Protein AF-A0A955IGM0-F1 (afdb_monomer_lite)

Sequence (103 aa):
MTTPTPDPTHQLQLTKFDARTFVGQTIHLAGGAFINCTFDSCTLVLSNTPFVLQGGRFARCNWRIEYDVLWGAPETRAGLRRVLDMIDSAPEAPKTEGAAPKQ

pLDDT: mean 82.75, std 17.44, range [41.75, 97.62]

Structure (mmCIF, N/CA/C/O backbone):
data_AF-A0A955IGM0-F1
#
_entry.id   AF-A0A955IGM0-F1
#
loop_
_atom_site.group_PDB
_atom_site.id
_atom_site.type_symbol
_atom_site.label_atom_id
_atom_site.label_alt_id
_atom_site.label_comp_id
_atom_site.label_asym_id
_atom_site.label_entity_id
_atom_site.label_seq_id
_atom_site.pdbx_PDB_ins_code
_atom_site.Cartn_x
_atom_site.Cartn_y
_atom_site.Cartn_z
_atom_site.occupancy
_atom_site.B_iso_or_equiv
_atom_site.auth_seq_id
_atom_site.auth_comp_id
_atom_site.auth_asym_id
_atom_site.auth_atom_id
_atom_site.pdbx_PDB_model_num
ATOM 1 N N . MET A 1 1 ? 7.758 29.385 -29.747 1.00 50.34 1 MET A N 1
ATOM 2 C CA . MET A 1 1 ? 6.971 28.579 -28.792 1.00 50.34 1 MET A CA 1
ATOM 3 C C . MET A 1 1 ? 7.953 28.007 -27.786 1.00 50.34 1 MET A C 1
ATOM 5 O O . MET A 1 1 ? 8.721 27.128 -28.144 1.00 50.34 1 MET A O 1
ATOM 9 N N . THR A 1 2 ? 8.045 28.596 -26.597 1.00 48.09 2 THR A N 1
ATOM 10 C CA . THR A 1 2 ? 8.936 28.145 -25.519 1.00 48.09 2 THR A CA 1
ATOM 11 C C . THR A 1 2 ? 8.231 27.041 -24.736 1.00 48.09 2 THR A C 1
ATOM 13 O O . THR A 1 2 ? 7.194 27.276 -24.123 1.00 48.09 2 THR A O 1
ATOM 16 N N . THR A 1 3 ? 8.755 25.820 -24.803 1.00 53.41 3 THR A N 1
ATOM 17 C CA . THR A 1 3 ? 8.336 24.705 -23.945 1.00 53.41 3 THR A CA 1
ATOM 18 C C . THR A 1 3 ? 8.607 25.057 -22.479 1.00 53.41 3 THR A C 1
ATOM 20 O O . THR A 1 3 ? 9.710 25.524 -22.188 1.00 53.41 3 THR A O 1
ATOM 23 N N . PRO A 1 4 ? 7.651 24.856 -21.554 1.00 58.41 4 PRO A N 1
ATOM 24 C CA . PRO A 1 4 ? 7.890 25.094 -20.137 1.00 58.41 4 PRO A CA 1
ATOM 25 C C . PRO A 1 4 ? 8.931 24.096 -19.618 1.00 58.41 4 PRO A C 1
ATOM 27 O O . PRO A 1 4 ? 8.796 22.886 -19.803 1.00 58.41 4 PRO A O 1
ATOM 30 N N . THR A 1 5 ? 9.988 24.612 -18.996 1.00 62.44 5 THR A N 1
ATOM 31 C CA . THR A 1 5 ? 11.001 23.812 -18.302 1.00 62.44 5 THR A CA 1
ATOM 32 C C . THR A 1 5 ? 10.340 23.124 -17.101 1.00 62.44 5 THR A C 1
ATOM 34 O O . THR A 1 5 ? 9.703 23.824 -16.312 1.00 62.44 5 THR A O 1
ATOM 37 N N . PRO A 1 6 ? 10.445 21.793 -16.935 1.00 57.69 6 PRO A N 1
ATOM 38 C CA . PRO A 1 6 ? 9.917 21.124 -15.752 1.00 57.69 6 PRO A CA 1
ATOM 39 C C . PRO A 1 6 ? 10.654 21.630 -14.507 1.00 57.69 6 PRO A C 1
ATOM 41 O O . PRO A 1 6 ? 11.880 21.556 -14.430 1.00 57.69 6 PRO A O 1
ATOM 44 N N . ASP A 1 7 ? 9.900 22.178 -13.557 1.00 58.75 7 ASP A N 1
ATOM 45 C CA . ASP A 1 7 ? 10.418 22.655 -12.278 1.00 58.75 7 ASP A CA 1
ATOM 46 C C . ASP A 1 7 ? 10.870 21.452 -11.421 1.00 58.75 7 ASP A C 1
ATOM 48 O O . ASP A 1 7 ? 10.053 20.573 -11.119 1.00 58.75 7 ASP A O 1
ATOM 52 N N . PRO A 1 8 ? 12.152 21.373 -11.016 1.00 59.41 8 PRO A N 1
ATOM 53 C CA . PRO A 1 8 ? 12.677 20.272 -10.209 1.00 59.41 8 PRO A CA 1
ATOM 54 C C . PRO A 1 8 ? 12.121 20.236 -8.772 1.00 59.41 8 PRO A C 1
ATOM 56 O O . PRO A 1 8 ? 12.458 19.319 -8.024 1.00 59.41 8 PRO A O 1
ATOM 59 N N . THR A 1 9 ? 11.285 21.197 -8.360 1.00 50.81 9 THR A N 1
ATOM 60 C CA . THR A 1 9 ? 10.744 21.292 -6.993 1.00 50.81 9 THR A CA 1
ATOM 61 C C . THR A 1 9 ? 9.293 20.854 -6.826 1.00 50.81 9 THR A C 1
ATOM 63 O O . THR A 1 9 ? 8.707 21.116 -5.775 1.00 50.81 9 THR A O 1
ATOM 66 N N . HIS A 1 10 ? 8.719 20.104 -7.773 1.00 58.38 10 HIS A N 1
ATOM 67 C CA . HIS A 1 10 ? 7.465 19.377 -7.530 1.00 58.38 10 HIS A CA 1
ATOM 68 C C . HIS A 1 10 ? 7.689 18.243 -6.506 1.00 58.38 10 HIS A C 1
ATOM 70 O O . HIS A 1 10 ? 7.718 17.054 -6.824 1.00 58.38 10 HIS A O 1
ATOM 76 N N . GLN A 1 11 ? 7.899 18.625 -5.245 1.00 63.31 11 GLN A N 1
ATOM 77 C CA . GLN A 1 11 ? 7.955 17.725 -4.110 1.00 63.31 11 GLN A CA 1
ATOM 78 C C . GLN A 1 11 ? 6.581 17.080 -3.991 1.00 63.31 11 GLN A C 1
ATOM 80 O O . GLN A 1 11 ? 5.581 17.747 -3.730 1.00 63.31 11 GLN A O 1
ATOM 85 N N . LEU A 1 12 ? 6.528 15.771 -4.222 1.00 73.06 12 LEU A N 1
ATOM 86 C CA . LEU A 1 12 ? 5.330 14.984 -3.979 1.00 73.06 12 LEU A CA 1
ATOM 87 C C . LEU A 1 12 ? 4.971 15.092 -2.492 1.00 73.06 12 LEU A C 1
ATOM 89 O O . LEU A 1 12 ? 5.625 14.495 -1.636 1.00 73.06 12 LEU A O 1
ATOM 93 N N . GLN A 1 13 ? 3.941 15.876 -2.184 1.00 86.81 13 GLN A N 1
ATOM 94 C CA . GLN A 1 13 ? 3.446 16.030 -0.825 1.00 86.81 13 GLN A CA 1
ATOM 95 C C . GLN A 1 13 ? 2.477 14.889 -0.510 1.00 86.81 13 GLN A C 1
ATOM 97 O O . GLN A 1 13 ? 1.384 14.807 -1.067 1.00 86.81 13 GLN A O 1
ATOM 102 N N . LEU A 1 14 ? 2.892 13.997 0.387 1.00 93.31 14 LEU A N 1
ATOM 103 C CA . LEU A 1 14 ? 2.063 12.889 0.851 1.00 93.31 14 LEU A CA 1
ATOM 104 C C . LEU A 1 14 ? 1.170 13.331 2.015 1.00 93.31 14 LEU A C 1
ATOM 106 O O . LEU A 1 14 ? 1.596 14.068 2.908 1.00 93.31 14 LEU A O 1
ATOM 110 N N . THR A 1 15 ? -0.060 12.827 2.048 1.00 96.06 15 THR A N 1
ATOM 111 C CA . THR A 1 15 ? -0.964 13.002 3.188 1.00 96.06 15 THR A CA 1
ATOM 112 C C . THR A 1 15 ? -0.494 12.122 4.340 1.00 96.06 15 THR A C 1
ATOM 114 O O . THR A 1 15 ? -0.489 10.896 4.228 1.00 96.06 15 THR A O 1
ATOM 117 N N . LYS A 1 16 ? -0.089 12.734 5.456 1.00 96.75 16 LYS A N 1
ATOM 118 C CA . LYS A 1 16 ? 0.424 12.003 6.620 1.00 96.75 16 LYS A CA 1
ATOM 119 C C . LYS A 1 16 ? -0.710 11.440 7.485 1.00 96.75 16 LYS A C 1
ATOM 121 O O . LYS A 1 16 ? -1.593 12.172 7.927 1.00 96.75 16 LYS A O 1
ATOM 126 N N . PHE A 1 17 ? -0.602 10.159 7.817 1.00 97.62 17 PHE A N 1
ATOM 127 C CA . PHE A 1 17 ? -1.385 9.452 8.824 1.00 97.62 17 PHE A CA 1
ATOM 128 C C . PHE A 1 17 ? -0.421 8.862 9.858 1.00 97.62 17 PHE A C 1
ATOM 130 O O . PHE A 1 17 ? 0.511 8.147 9.499 1.00 97.62 17 PHE A O 1
ATOM 137 N N . ASP A 1 18 ? -0.622 9.175 11.137 1.00 97.56 18 ASP A N 1
ATOM 138 C CA . ASP A 1 18 ? 0.291 8.790 12.220 1.00 97.56 18 ASP A CA 1
ATOM 139 C C . ASP A 1 18 ? -0.482 8.129 13.361 1.00 97.56 18 ASP A C 1
ATOM 141 O O . ASP A 1 18 ? -1.496 8.677 13.799 1.00 97.56 18 ASP A O 1
ATOM 145 N N . ALA A 1 19 ? -0.027 6.953 13.803 1.00 96.69 19 ALA A N 1
ATOM 146 C CA . ALA A 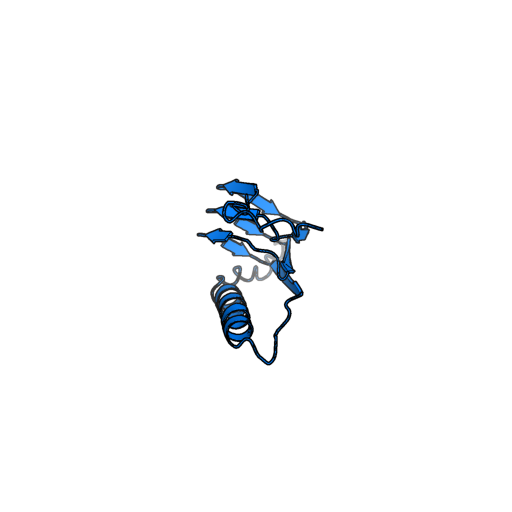1 19 ? -0.608 6.174 14.901 1.00 96.69 19 ALA A CA 1
ATOM 147 C C . ALA A 1 19 ? -2.135 5.959 14.795 1.00 96.69 19 ALA A C 1
ATOM 149 O O . ALA A 1 19 ? -2.848 5.933 15.799 1.00 96.69 19 ALA A O 1
ATOM 150 N N . ARG A 1 20 ? -2.658 5.824 13.568 1.00 96.88 20 ARG A N 1
ATOM 151 C CA . ARG A 1 20 ? -4.092 5.622 13.312 1.00 96.88 20 ARG A CA 1
ATOM 152 C C . ARG A 1 20 ? -4.445 4.153 13.143 1.00 96.88 20 ARG A C 1
ATOM 154 O O . ARG A 1 20 ? -3.661 3.376 12.603 1.00 96.88 20 ARG A O 1
ATOM 161 N N . THR A 1 21 ? -5.670 3.813 13.531 1.00 96.44 21 THR A N 1
ATOM 162 C CA . THR A 1 21 ? -6.258 2.491 13.311 1.00 96.44 21 THR A CA 1
ATOM 163 C C . THR A 1 21 ? -7.342 2.573 12.242 1.00 96.44 21 THR A C 1
ATOM 165 O O . THR A 1 21 ? -8.277 3.363 12.361 1.00 96.44 21 THR A O 1
ATOM 168 N N . PHE A 1 22 ? -7.225 1.747 11.205 1.00 97.00 22 PHE A N 1
ATOM 169 C CA . PHE A 1 22 ? -8.189 1.627 10.116 1.00 97.00 22 PHE A CA 1
ATOM 170 C C . PHE A 1 22 ? -8.854 0.252 10.185 1.00 97.00 22 PHE A C 1
ATOM 172 O O . PHE A 1 22 ? -8.169 -0.762 10.065 1.00 97.00 22 PHE A O 1
ATOM 179 N N . VAL A 1 23 ? -10.177 0.217 10.377 1.00 97.12 23 VAL A N 1
ATOM 180 C CA . VAL A 1 23 ? -10.943 -1.032 10.536 1.00 97.12 23 VAL A CA 1
ATOM 181 C C . VAL A 1 23 ? -12.095 -1.083 9.537 1.00 97.12 23 VAL A C 1
ATOM 183 O O . VAL A 1 23 ? -12.782 -0.079 9.357 1.00 97.12 23 VAL A O 1
ATOM 186 N N . GLY A 1 24 ? -12.319 -2.238 8.900 1.00 96.12 24 GLY A N 1
ATOM 187 C CA . GLY A 1 24 ? -13.568 -2.516 8.174 1.00 96.12 24 GLY A CA 1
ATOM 188 C C . GLY A 1 24 ? -13.782 -1.724 6.881 1.00 96.12 24 GLY A C 1
ATOM 189 O O . GLY A 1 24 ? -14.916 -1.606 6.426 1.00 96.12 24 GLY A O 1
ATOM 190 N N . GLN A 1 25 ? -12.728 -1.147 6.299 1.00 95.62 25 GLN A N 1
ATOM 191 C CA . GLN A 1 25 ? -12.839 -0.262 5.135 1.00 95.62 25 GLN A CA 1
ATOM 192 C C . GLN A 1 25 ? -11.805 -0.573 4.049 1.00 95.62 25 GLN A C 1
ATOM 194 O O . GLN A 1 25 ? -10.871 -1.350 4.258 1.00 95.62 25 GLN A O 1
ATOM 199 N N . THR A 1 26 ? -11.981 0.052 2.883 1.00 97.62 26 THR A N 1
ATOM 200 C CA . THR A 1 26 ? -10.984 0.045 1.807 1.00 97.62 26 THR A CA 1
ATOM 201 C C . THR A 1 26 ? -10.087 1.271 1.940 1.00 97.62 26 THR A C 1
ATOM 203 O O . THR A 1 26 ? -10.584 2.392 2.005 1.00 97.62 26 THR A O 1
ATOM 206 N N . ILE A 1 27 ? -8.773 1.063 1.984 1.00 97.19 27 ILE A N 1
ATOM 207 C CA . ILE A 1 27 ? -7.767 2.115 2.113 1.00 97.19 27 ILE A CA 1
ATOM 208 C C . ILE A 1 27 ? -6.942 2.156 0.830 1.00 97.19 27 ILE A C 1
ATOM 210 O O . ILE A 1 27 ? -6.285 1.179 0.473 1.00 97.19 27 ILE A O 1
ATOM 214 N N . HIS A 1 28 ? -6.944 3.307 0.163 1.00 96.69 28 HIS A N 1
ATOM 215 C CA . HIS A 1 28 ? -6.045 3.581 -0.953 1.00 96.69 28 HIS A CA 1
ATOM 216 C C . HIS A 1 28 ? -4.729 4.132 -0.407 1.00 96.69 28 HIS A C 1
ATOM 218 O O . HIS A 1 28 ? -4.718 5.150 0.282 1.00 96.69 28 HIS A O 1
ATOM 224 N N . LEU A 1 29 ? -3.621 3.448 -0.699 1.00 95.19 29 LEU A N 1
ATOM 225 C CA . LEU A 1 29 ? -2.301 3.848 -0.202 1.00 95.19 29 LEU A CA 1
ATOM 226 C C . LEU A 1 29 ? -1.714 5.036 -0.974 1.00 95.19 29 LEU A C 1
ATOM 228 O O . LEU A 1 29 ? -0.910 5.790 -0.431 1.00 95.19 29 LEU A O 1
ATOM 232 N N . ALA A 1 30 ? -2.130 5.196 -2.230 1.00 93.62 30 ALA A N 1
ATOM 233 C CA . ALA A 1 30 ? -1.678 6.235 -3.146 1.00 93.62 30 ALA A CA 1
ATOM 234 C C . ALA A 1 30 ? -1.704 7.633 -2.509 1.00 93.62 30 ALA A C 1
ATOM 236 O O . ALA A 1 30 ? -2.741 8.089 -2.031 1.00 93.62 30 ALA A O 1
ATOM 237 N N . GLY A 1 31 ? -0.561 8.321 -2.520 1.00 93.12 31 GLY A N 1
ATOM 238 C CA . GLY A 1 31 ? -0.437 9.678 -1.989 1.00 93.12 31 GLY A CA 1
ATOM 239 C C . GLY A 1 31 ? -0.445 9.765 -0.460 1.00 93.12 31 GLY A C 1
ATOM 240 O O . GLY A 1 31 ? -0.454 10.871 0.078 1.00 93.12 31 GLY A O 1
ATOM 241 N N . GLY A 1 32 ? -0.439 8.637 0.256 1.00 95.56 32 GLY A N 1
ATOM 242 C CA . GLY A 1 32 ? -0.431 8.588 1.715 1.00 95.56 32 GLY A CA 1
ATOM 243 C C . GLY A 1 32 ? 0.935 8.241 2.309 1.00 95.56 32 GLY A C 1
ATOM 244 O O . GLY A 1 32 ? 1.710 7.471 1.744 1.00 95.56 32 GLY A O 1
ATOM 245 N N . ALA A 1 33 ? 1.214 8.782 3.492 1.00 96.00 33 ALA A N 1
ATOM 246 C CA . ALA A 1 33 ? 2.321 8.378 4.350 1.00 96.00 33 ALA A CA 1
ATOM 247 C C . ALA A 1 33 ? 1.766 7.854 5.678 1.00 96.00 33 ALA A C 1
ATOM 249 O O . ALA A 1 33 ? 1.323 8.634 6.516 1.00 96.00 33 ALA A O 1
ATOM 250 N N . PHE A 1 34 ? 1.778 6.537 5.860 1.00 96.06 34 PHE A N 1
ATOM 251 C CA . PHE A 1 34 ? 1.189 5.836 6.996 1.00 96.06 34 PHE A CA 1
ATOM 252 C C . PHE A 1 34 ? 2.289 5.369 7.951 1.00 96.06 34 PHE A C 1
ATOM 254 O O . PHE A 1 34 ? 3.024 4.419 7.671 1.00 96.06 34 PHE A O 1
ATOM 261 N N . ILE A 1 35 ? 2.397 6.052 9.086 1.00 95.88 35 ILE A N 1
ATOM 262 C CA . ILE A 1 35 ? 3.439 5.841 10.091 1.00 95.88 35 ILE A CA 1
ATOM 263 C C . ILE A 1 35 ? 2.796 5.239 11.341 1.00 95.88 35 ILE A C 1
ATOM 265 O O . ILE A 1 35 ? 1.799 5.762 11.839 1.00 95.88 35 ILE A O 1
ATOM 269 N N . ASN A 1 36 ? 3.331 4.119 11.831 1.00 95.19 36 ASN A N 1
ATOM 270 C CA . ASN A 1 36 ? 2.856 3.402 13.024 1.00 95.19 36 ASN A CA 1
ATOM 271 C C . ASN A 1 36 ? 1.345 3.089 13.014 1.00 95.19 36 ASN A C 1
ATOM 273 O O . ASN A 1 36 ? 0.704 3.020 14.063 1.00 95.19 36 ASN A O 1
ATOM 277 N N . CYS A 1 37 ? 0.751 2.944 11.828 1.00 95.56 37 CYS A N 1
ATOM 278 C CA . CYS A 1 37 ? -0.678 2.697 11.679 1.00 95.56 37 CYS A CA 1
ATOM 279 C C . CYS A 1 37 ? -1.015 1.210 11.857 1.00 95.56 37 CYS A C 1
ATOM 281 O O . CYS A 1 37 ? -0.219 0.327 11.535 1.00 95.56 37 CYS A O 1
ATOM 283 N N . THR A 1 38 ? -2.227 0.937 12.335 1.00 95.19 38 THR A N 1
ATOM 284 C CA . THR A 1 38 ? -2.792 -0.413 12.428 1.00 95.19 38 THR A CA 1
ATOM 285 C C . THR A 1 38 ? -3.925 -0.561 11.421 1.00 95.19 38 THR A C 1
ATOM 287 O O . THR A 1 38 ? -4.807 0.290 11.336 1.00 95.19 38 THR A O 1
ATOM 290 N N . PHE A 1 39 ? -3.911 -1.652 10.670 1.00 95.19 39 PHE A N 1
ATOM 291 C CA . PHE A 1 39 ? -4.908 -1.994 9.669 1.00 95.19 39 PHE A CA 1
ATOM 292 C C . PHE A 1 39 ? -5.522 -3.336 10.046 1.00 95.19 39 PHE A C 1
ATOM 294 O O . PHE A 1 39 ? -4.801 -4.324 10.190 1.00 95.19 39 PHE A O 1
ATOM 301 N N . ASP A 1 40 ? -6.839 -3.369 10.223 1.00 94.94 40 ASP A N 1
ATOM 302 C CA . ASP A 1 40 ? -7.552 -4.566 10.658 1.00 94.94 40 ASP A CA 1
ATOM 303 C C . ASP A 1 40 ? -8.808 -4.801 9.817 1.00 94.94 40 ASP A C 1
ATOM 305 O O . ASP A 1 40 ? -9.619 -3.895 9.627 1.00 94.94 40 ASP A O 1
ATOM 309 N N . SER A 1 41 ? -9.000 -6.034 9.346 1.00 96.31 41 SER A N 1
ATOM 310 C CA . SER A 1 41 ? -10.243 -6.471 8.698 1.00 96.31 41 SER A CA 1
ATOM 311 C C . SER A 1 41 ? -10.622 -5.545 7.537 1.00 96.31 41 SER A C 1
ATOM 313 O O . SER A 1 41 ? -11.730 -5.018 7.463 1.00 96.31 41 SER A O 1
ATOM 315 N N . CYS A 1 42 ? -9.643 -5.265 6.676 1.00 95.44 42 CYS A N 1
ATOM 316 C CA . CYS A 1 42 ? -9.680 -4.180 5.703 1.00 95.44 42 CYS A CA 1
ATOM 317 C C . CYS A 1 42 ? -9.331 -4.647 4.284 1.00 95.44 42 CYS A C 1
ATOM 319 O O . CYS A 1 42 ? -8.963 -5.799 4.061 1.00 95.44 42 CYS A O 1
ATOM 321 N N . THR A 1 43 ? -9.428 -3.751 3.304 1.00 96.88 43 THR A N 1
ATOM 322 C CA . THR A 1 43 ? -8.822 -3.956 1.979 1.00 96.88 43 THR A CA 1
ATOM 323 C C . THR A 1 43 ? -7.830 -2.837 1.698 1.00 96.88 43 THR A C 1
ATOM 325 O O . THR A 1 43 ? -8.191 -1.667 1.772 1.00 96.88 43 THR A O 1
ATOM 328 N N . LEU A 1 44 ? -6.588 -3.178 1.373 1.00 95.94 44 LEU A N 1
ATOM 329 C CA . LEU A 1 44 ? -5.545 -2.226 0.996 1.00 95.94 44 LEU A CA 1
ATOM 330 C C . LEU A 1 44 ? -5.401 -2.220 -0.521 1.00 95.94 44 LEU A C 1
ATOM 332 O O . LEU A 1 44 ? -5.193 -3.271 -1.124 1.00 95.94 44 LEU A O 1
ATOM 336 N N . VAL A 1 45 ? -5.516 -1.043 -1.131 1.00 96.50 45 VAL A N 1
ATOM 337 C CA . VAL A 1 45 ? -5.332 -0.851 -2.572 1.00 96.50 45 VAL A CA 1
ATOM 338 C C . VAL A 1 45 ? -3.994 -0.165 -2.806 1.00 96.50 45 VAL A C 1
ATOM 340 O O . VAL A 1 45 ? -3.793 0.995 -2.427 1.00 96.50 45 VAL A O 1
ATOM 343 N N . LEU A 1 46 ? -3.081 -0.897 -3.438 1.00 9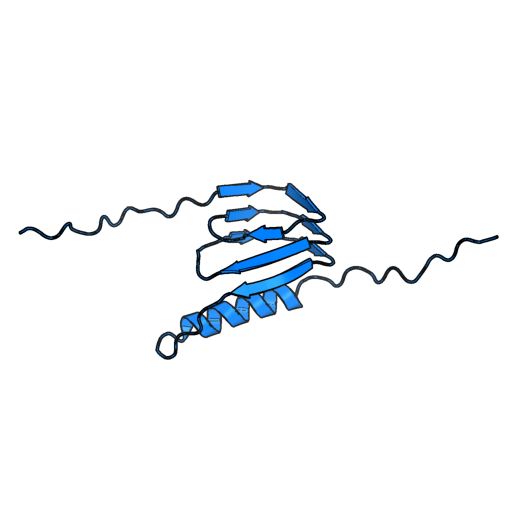4.00 46 LEU A N 1
ATOM 344 C CA . LEU A 1 46 ? -1.786 -0.406 -3.885 1.00 94.00 46 LEU A CA 1
ATOM 345 C C . LEU A 1 46 ? -1.850 -0.127 -5.384 1.00 94.00 46 LEU A C 1
ATOM 347 O O . LEU A 1 46 ? -2.295 -0.980 -6.144 1.00 94.00 46 LEU A O 1
ATOM 351 N N . SER A 1 47 ? -1.373 1.046 -5.795 1.00 92.25 47 SER A N 1
ATOM 352 C CA . SER A 1 47 ? -1.229 1.425 -7.204 1.00 92.25 47 SER A CA 1
ATOM 353 C C . SER A 1 47 ? 0.181 1.952 -7.481 1.00 92.25 47 SER A C 1
ATOM 355 O O . SER A 1 47 ? 0.986 2.082 -6.559 1.00 92.25 47 SER A O 1
ATOM 357 N N . ASN A 1 48 ? 0.473 2.318 -8.730 1.00 88.12 48 ASN A N 1
ATOM 358 C CA . ASN A 1 48 ? 1.753 2.917 -9.138 1.00 88.12 48 ASN A CA 1
ATOM 359 C C . ASN A 1 48 ? 2.050 4.309 -8.543 1.00 88.12 48 ASN A C 1
ATOM 361 O O . ASN A 1 48 ? 3.105 4.885 -8.811 1.00 88.12 48 ASN A O 1
ATOM 365 N N . THR A 1 49 ? 1.143 4.872 -7.746 1.00 88.62 49 THR A N 1
ATOM 366 C CA . THR A 1 49 ? 1.340 6.177 -7.105 1.00 88.62 49 THR A CA 1
ATOM 367 C C . THR A 1 49 ? 2.219 6.048 -5.853 1.00 88.62 49 THR A C 1
ATOM 369 O O . THR A 1 49 ? 2.011 5.119 -5.068 1.00 88.62 49 THR A O 1
ATOM 372 N N . PRO A 1 50 ? 3.151 6.989 -5.594 1.00 89.25 50 PRO A N 1
ATOM 373 C CA . PRO A 1 50 ? 3.993 6.953 -4.401 1.00 89.25 50 PRO A CA 1
ATOM 374 C C . PRO A 1 50 ? 3.201 6.911 -3.091 1.00 89.25 50 PRO A C 1
ATOM 376 O O . PRO A 1 50 ? 2.172 7.572 -2.942 1.00 89.25 50 PRO A O 1
ATOM 379 N N . PHE A 1 51 ? 3.727 6.161 -2.126 1.00 92.38 51 PHE A N 1
ATOM 380 C CA . PHE A 1 51 ? 3.220 6.072 -0.761 1.00 92.38 51 PHE A CA 1
ATOM 381 C C . PHE A 1 51 ? 4.367 5.739 0.203 1.00 92.38 51 PHE A C 1
ATOM 383 O O . PHE A 1 51 ? 5.441 5.305 -0.218 1.00 92.38 51 PHE A O 1
ATOM 390 N N . VAL A 1 52 ? 4.132 5.908 1.503 1.00 92.25 52 VAL A N 1
ATOM 391 C CA . VAL A 1 52 ? 5.041 5.456 2.566 1.00 92.25 52 VAL A CA 1
ATOM 392 C C . VAL A 1 52 ? 4.274 4.576 3.548 1.00 92.25 52 VAL A C 1
ATOM 394 O O . VAL A 1 52 ? 3.209 4.961 4.025 1.00 92.25 52 VAL A O 1
ATOM 397 N N . LEU A 1 53 ? 4.839 3.412 3.872 1.00 90.81 53 LEU A N 1
ATOM 398 C CA . LEU A 1 53 ? 4.412 2.554 4.977 1.00 90.81 53 LEU A CA 1
ATOM 399 C C . LEU A 1 53 ? 5.607 2.338 5.907 1.00 90.81 53 LEU A C 1
ATOM 401 O O . LEU A 1 53 ? 6.631 1.804 5.489 1.00 90.81 53 LEU A O 1
ATOM 405 N N . GLN A 1 54 ? 5.481 2.749 7.167 1.00 90.94 54 GLN A N 1
ATOM 406 C CA . GLN A 1 54 ? 6.528 2.572 8.174 1.00 90.94 54 GLN A CA 1
ATOM 407 C C . GLN A 1 54 ? 5.909 2.121 9.494 1.00 90.94 54 GLN A C 1
ATOM 409 O O . GLN A 1 54 ? 5.001 2.769 10.007 1.00 90.94 54 GLN A O 1
ATOM 414 N N . GLY A 1 55 ? 6.398 1.011 10.057 1.00 88.94 55 GLY A N 1
ATOM 415 C CA . GLY A 1 55 ? 5.880 0.477 11.324 1.00 88.94 55 GLY A CA 1
ATOM 416 C C . GLY A 1 55 ? 4.411 0.036 11.260 1.00 88.94 55 GLY A C 1
ATOM 417 O O . GLY A 1 55 ? 3.738 0.005 12.288 1.00 88.94 55 GLY A O 1
ATOM 418 N N . GLY A 1 56 ? 3.901 -0.255 10.059 1.00 89.56 56 GLY A N 1
ATOM 419 C CA . GLY A 1 56 ? 2.525 -0.693 9.848 1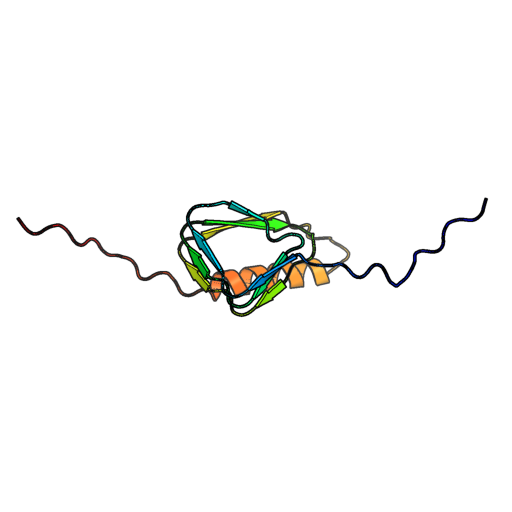.00 89.56 56 GLY A CA 1
ATOM 420 C C . GLY A 1 56 ? 2.273 -2.084 10.427 1.00 89.56 56 GLY A C 1
ATOM 421 O O . GLY A 1 56 ? 3.114 -2.974 10.311 1.00 89.56 56 GLY A O 1
ATOM 422 N N . ARG A 1 57 ? 1.104 -2.275 11.040 1.00 91.00 57 ARG A N 1
ATOM 423 C CA . ARG A 1 57 ? 0.616 -3.583 11.496 1.00 91.00 57 ARG A CA 1
ATOM 424 C C . ARG A 1 57 ? -0.620 -3.953 10.696 1.00 91.00 57 ARG A C 1
ATOM 426 O O . ARG A 1 57 ? -1.551 -3.155 10.634 1.00 91.00 57 ARG A O 1
ATOM 433 N N . PHE A 1 58 ? -0.639 -5.146 10.119 1.00 90.81 58 PHE A N 1
ATOM 434 C CA . PHE A 1 58 ? -1.723 -5.605 9.255 1.00 90.81 58 PHE A CA 1
ATOM 435 C C . PHE A 1 58 ? -2.309 -6.893 9.821 1.00 90.81 58 PHE A C 1
ATOM 437 O O . PHE A 1 58 ? -1.574 -7.840 10.078 1.00 90.81 58 PHE A O 1
ATOM 444 N N . ALA A 1 59 ? -3.624 -6.930 10.012 1.00 90.06 59 ALA A N 1
ATOM 445 C CA . ALA A 1 59 ? -4.343 -8.110 10.467 1.00 90.06 59 ALA A CA 1
ATOM 446 C C . ALA A 1 59 ? -5.598 -8.300 9.615 1.00 90.06 59 ALA A C 1
ATOM 448 O O . ALA A 1 59 ? -6.385 -7.372 9.448 1.00 90.06 59 ALA A O 1
ATOM 449 N N . ARG A 1 60 ? -5.809 -9.510 9.079 1.00 90.75 60 ARG A N 1
ATOM 450 C CA . ARG A 1 60 ? -7.028 -9.861 8.319 1.00 90.75 60 ARG A CA 1
ATOM 451 C C . ARG A 1 60 ? -7.352 -8.888 7.170 1.00 90.75 60 ARG A C 1
ATOM 453 O O . ARG A 1 60 ? -8.521 -8.660 6.872 1.00 90.75 60 ARG A O 1
ATOM 460 N N . CYS A 1 61 ? -6.341 -8.282 6.548 1.00 92.69 61 CYS A N 1
ATOM 461 C CA . CYS A 1 61 ? -6.556 -7.383 5.418 1.00 92.69 61 CYS A CA 1
ATOM 462 C C . CYS A 1 61 ? -6.316 -8.098 4.088 1.00 92.69 61 CYS A C 1
ATOM 464 O O . CYS A 1 61 ? -5.333 -8.818 3.927 1.00 92.69 61 CYS A O 1
ATOM 466 N N . ASN A 1 62 ? -7.197 -7.849 3.123 1.00 94.06 62 ASN A N 1
ATOM 467 C CA . ASN A 1 62 ? -6.989 -8.229 1.731 1.00 94.06 62 ASN A CA 1
ATOM 468 C C . ASN A 1 62 ? -6.119 -7.177 1.035 1.00 94.06 62 ASN A C 1
ATOM 470 O O . ASN A 1 62 ? -6.253 -5.984 1.312 1.00 94.06 62 ASN A O 1
ATOM 474 N N . TRP A 1 63 ? -5.279 -7.597 0.091 1.00 93.50 63 TRP A N 1
ATOM 475 C CA . TRP A 1 63 ? -4.487 -6.690 -0.741 1.00 93.50 63 TRP A CA 1
ATOM 476 C C . TRP A 1 63 ? -4.986 -6.731 -2.184 1.00 93.50 63 TRP A C 1
ATOM 478 O O . TRP A 1 63 ? -5.096 -7.798 -2.785 1.00 93.50 63 TRP A O 1
ATOM 488 N N . ARG A 1 64 ? -5.276 -5.559 -2.749 1.00 95.56 64 ARG A N 1
ATOM 489 C CA . ARG A 1 64 ? -5.510 -5.355 -4.180 1.00 95.56 64 ARG A CA 1
ATOM 490 C C . ARG A 1 64 ? -4.316 -4.599 -4.745 1.00 95.56 64 ARG A C 1
ATOM 492 O O . ARG A 1 64 ? -4.033 -3.484 -4.313 1.00 95.56 64 ARG A O 1
ATOM 499 N N . ILE A 1 65 ? -3.615 -5.222 -5.684 1.00 93.62 65 ILE A N 1
ATOM 500 C CA . ILE A 1 65 ? -2.382 -4.689 -6.263 1.00 93.62 65 ILE A CA 1
ATOM 501 C C . ILE A 1 65 ? -2.646 -4.344 -7.728 1.00 93.62 65 ILE A C 1
ATOM 503 O O . ILE A 1 65 ? -2.833 -5.229 -8.558 1.00 93.62 65 ILE A O 1
ATOM 507 N N . GLU A 1 66 ? -2.656 -3.051 -8.026 1.00 92.44 66 GLU A N 1
ATOM 508 C CA . GLU A 1 66 ? -2.796 -2.464 -9.360 1.00 92.44 66 GLU A CA 1
ATOM 509 C C . GLU A 1 66 ? -1.430 -1.894 -9.770 1.00 92.44 66 GLU A C 1
ATOM 511 O O . GLU A 1 66 ? -1.204 -0.684 -9.728 1.00 92.44 66 GLU A O 1
ATOM 516 N N . TYR A 1 67 ? -0.475 -2.786 -10.058 1.00 87.88 67 TYR A N 1
ATOM 517 C CA . TYR A 1 67 ? 0.931 -2.426 -10.250 1.00 87.88 67 TYR A CA 1
ATOM 518 C C . TYR A 1 67 ? 1.442 -2.786 -11.648 1.00 87.88 67 TYR A C 1
ATOM 520 O O . TYR A 1 67 ? 1.395 -3.955 -12.038 1.00 87.88 67 TYR A O 1
ATOM 528 N N . ASP A 1 68 ? 1.987 -1.809 -12.378 1.00 91.56 68 ASP A N 1
ATOM 529 C CA . ASP A 1 68 ? 2.565 -2.068 -13.702 1.00 91.56 68 ASP A CA 1
ATOM 530 C C . ASP A 1 68 ? 3.986 -2.618 -13.576 1.00 91.56 68 ASP A C 1
ATOM 532 O O . ASP A 1 68 ? 4.898 -1.970 -13.057 1.00 91.56 68 ASP A O 1
ATOM 536 N N . VAL A 1 69 ? 4.196 -3.813 -14.123 1.00 92.38 69 VAL A N 1
ATOM 537 C CA . VAL A 1 69 ? 5.523 -4.414 -14.252 1.00 92.38 69 VAL A CA 1
ATOM 538 C C . VAL A 1 69 ? 6.034 -4.157 -15.662 1.00 92.38 69 VAL A C 1
ATOM 540 O O . VAL A 1 69 ? 5.636 -4.811 -16.625 1.00 92.38 69 VAL A O 1
ATOM 543 N N . LEU A 1 70 ? 6.927 -3.183 -15.784 1.00 92.12 70 LEU A N 1
ATOM 544 C CA . LEU A 1 70 ? 7.418 -2.710 -17.071 1.00 92.12 70 LEU A CA 1
ATOM 545 C C . LEU A 1 70 ? 8.617 -3.547 -17.540 1.00 92.12 70 LEU A C 1
ATOM 547 O O . LEU A 1 70 ? 9.591 -3.737 -16.811 1.00 92.12 70 LEU A O 1
ATOM 551 N N . TRP A 1 71 ? 8.577 -4.010 -18.793 1.00 89.38 71 TRP A N 1
ATOM 552 C CA . TRP A 1 71 ? 9.611 -4.873 -19.385 1.00 89.38 71 TRP A CA 1
ATOM 553 C C . TRP A 1 71 ? 11.028 -4.275 -19.313 1.00 89.38 71 TRP A C 1
ATOM 555 O O . TRP A 1 71 ? 11.978 -4.966 -18.947 1.00 89.38 71 TRP A O 1
ATOM 565 N N . GLY A 1 72 ? 11.168 -2.986 -19.638 1.00 93.62 72 GLY A N 1
ATOM 566 C CA . GLY A 1 72 ? 12.452 -2.275 -19.690 1.00 93.62 72 GLY A CA 1
ATOM 567 C C . GLY A 1 72 ? 12.908 -1.642 -18.373 1.00 93.62 72 GLY A C 1
ATOM 568 O O . GLY A 1 72 ? 13.938 -0.979 -18.364 1.00 93.62 72 GLY A O 1
ATOM 569 N N . ALA A 1 73 ? 12.159 -1.827 -17.285 1.00 90.94 73 ALA A N 1
ATOM 570 C CA . ALA A 1 73 ? 12.398 -1.167 -16.002 1.00 90.94 73 ALA A CA 1
ATOM 571 C C . ALA A 1 73 ? 12.446 -2.219 -14.877 1.00 90.94 73 ALA A C 1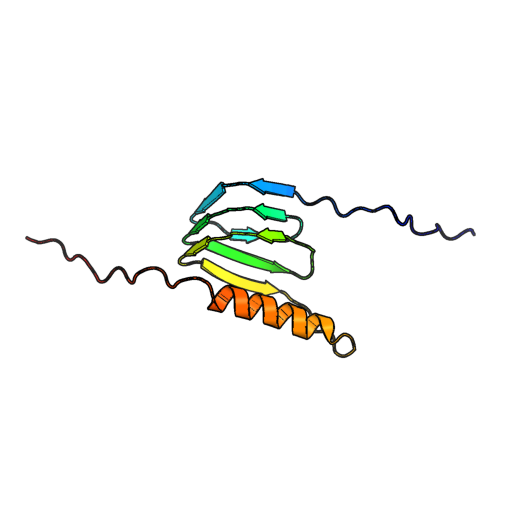
ATOM 573 O O . ALA A 1 73 ? 11.435 -2.480 -14.209 1.00 90.94 73 ALA A O 1
ATOM 574 N N . PRO A 1 74 ? 13.595 -2.902 -14.686 1.00 91.12 74 PRO A N 1
ATOM 575 C CA . PRO A 1 74 ? 13.744 -3.982 -13.707 1.00 91.12 74 PRO A CA 1
ATOM 576 C C . PRO A 1 74 ? 13.428 -3.559 -12.264 1.00 91.12 74 PRO A C 1
ATOM 578 O O . PRO A 1 74 ? 13.023 -4.399 -11.459 1.00 91.12 74 PRO A O 1
ATOM 581 N N . GLU A 1 75 ? 13.560 -2.277 -11.942 1.00 89.31 75 GLU A N 1
ATOM 582 C CA . GLU A 1 75 ? 13.190 -1.681 -10.665 1.00 89.31 75 GLU A CA 1
ATOM 583 C C . GLU A 1 75 ? 11.706 -1.866 -10.321 1.00 89.31 75 GLU A C 1
ATOM 585 O O . GLU A 1 75 ? 11.389 -2.029 -9.144 1.00 89.31 75 GLU A O 1
ATOM 590 N N . THR A 1 76 ? 10.811 -1.945 -11.316 1.00 90.56 76 THR A N 1
ATOM 591 C CA . THR A 1 76 ? 9.379 -2.215 -11.084 1.00 90.56 76 THR A CA 1
ATOM 592 C C . THR A 1 76 ? 9.168 -3.625 -10.526 1.00 90.56 76 THR A C 1
ATOM 594 O O . THR A 1 76 ? 8.456 -3.819 -9.542 1.00 90.56 76 THR A O 1
ATOM 597 N N . ARG A 1 77 ? 9.890 -4.624 -11.052 1.00 91.31 77 ARG A N 1
ATOM 598 C CA . ARG A 1 77 ? 9.872 -5.999 -10.516 1.00 91.31 77 ARG A CA 1
ATOM 599 C C . ARG A 1 77 ? 10.416 -6.063 -9.092 1.00 91.31 77 ARG A C 1
ATOM 601 O O . ARG A 1 77 ? 9.848 -6.753 -8.248 1.00 91.31 77 ARG A O 1
ATOM 608 N N . ALA A 1 78 ? 11.507 -5.347 -8.820 1.00 90.19 78 ALA A N 1
ATO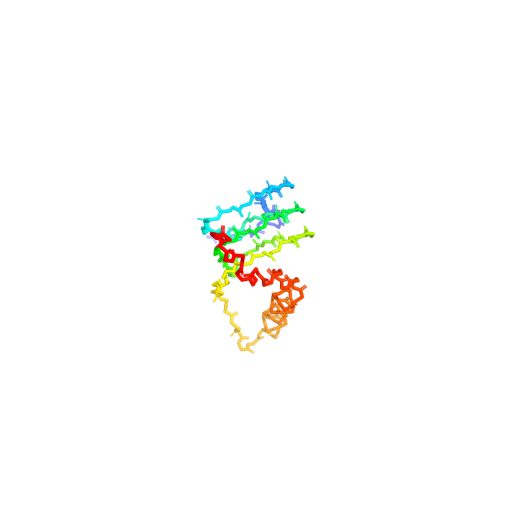M 609 C CA . ALA A 1 78 ? 12.069 -5.264 -7.474 1.00 90.19 78 ALA A CA 1
ATOM 610 C C . ALA A 1 78 ? 11.103 -4.570 -6.498 1.00 90.19 78 ALA A C 1
ATOM 612 O O . ALA A 1 78 ? 10.978 -5.000 -5.354 1.00 90.19 78 ALA A O 1
ATOM 613 N N . GLY A 1 79 ? 10.395 -3.532 -6.954 1.00 87.25 79 GLY A N 1
ATOM 614 C CA . GLY A 1 79 ? 9.343 -2.853 -6.200 1.00 87.25 79 GLY A CA 1
ATOM 615 C C . GLY A 1 79 ? 8.212 -3.800 -5.807 1.00 87.25 79 GLY A C 1
ATOM 616 O O . GLY A 1 79 ? 7.912 -3.916 -4.620 1.00 87.25 79 GLY A O 1
ATOM 617 N N . LEU A 1 80 ? 7.658 -4.539 -6.774 1.00 90.19 80 LEU A N 1
ATOM 618 C CA . LEU A 1 80 ? 6.618 -5.536 -6.512 1.00 90.19 80 LEU A CA 1
ATOM 619 C C . LEU A 1 80 ? 7.086 -6.604 -5.514 1.00 90.19 80 LEU A C 1
ATOM 621 O O . LEU A 1 80 ? 6.342 -6.945 -4.601 1.00 90.19 80 LEU A O 1
ATOM 625 N N . ARG A 1 81 ? 8.327 -7.098 -5.629 1.00 91.69 81 ARG A N 1
ATOM 626 C CA . ARG A 1 81 ? 8.857 -8.086 -4.676 1.00 91.69 81 ARG A CA 1
A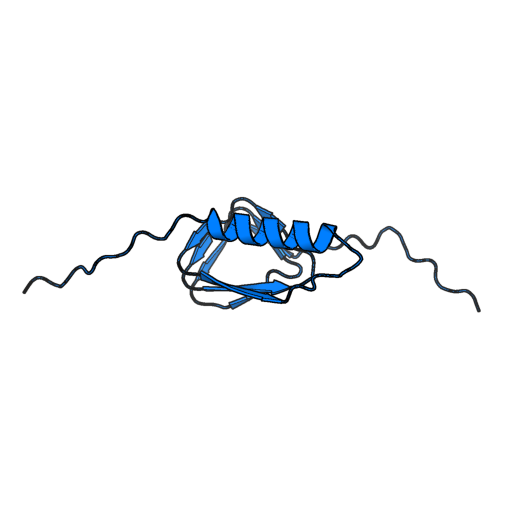TOM 627 C C . ARG A 1 81 ? 8.894 -7.555 -3.244 1.00 91.69 81 ARG A C 1
ATOM 629 O O . ARG A 1 81 ? 8.423 -8.248 -2.359 1.00 91.69 81 ARG A O 1
ATOM 636 N N . ARG A 1 82 ? 9.331 -6.310 -3.023 1.00 87.50 82 ARG A N 1
ATOM 637 C CA . ARG A 1 82 ? 9.302 -5.700 -1.678 1.00 87.50 82 ARG A CA 1
ATOM 638 C C . ARG A 1 82 ? 7.887 -5.594 -1.108 1.00 87.50 82 ARG A C 1
ATOM 640 O O . ARG A 1 82 ? 7.710 -5.732 0.097 1.00 87.50 82 ARG A O 1
ATOM 647 N N . VAL A 1 83 ? 6.889 -5.331 -1.957 1.00 87.00 83 VAL A N 1
ATOM 648 C CA . VAL A 1 83 ? 5.478 -5.323 -1.539 1.00 87.00 83 VAL A CA 1
ATOM 649 C C . VAL A 1 83 ? 5.051 -6.719 -1.097 1.00 87.00 83 VAL A C 1
ATOM 651 O O . VAL A 1 83 ? 4.463 -6.849 -0.029 1.00 87.00 83 VAL A O 1
ATOM 654 N N . LEU A 1 84 ? 5.372 -7.752 -1.880 1.00 89.62 84 LEU A N 1
ATOM 655 C CA . LEU A 1 84 ? 5.058 -9.139 -1.529 1.00 89.62 84 LEU A CA 1
ATOM 656 C C . LEU A 1 84 ? 5.763 -9.562 -0.231 1.00 89.62 84 LEU A C 1
ATOM 658 O O . LEU A 1 84 ? 5.097 -10.038 0.679 1.00 89.62 84 LEU A O 1
ATOM 662 N N . ASP A 1 85 ? 7.055 -9.261 -0.084 1.00 87.88 85 ASP A N 1
ATOM 663 C CA . ASP A 1 85 ? 7.820 -9.563 1.133 1.00 87.88 85 ASP A CA 1
ATOM 664 C C . ASP A 1 85 ? 7.207 -8.890 2.378 1.00 87.88 85 ASP A C 1
ATOM 666 O O . ASP A 1 85 ? 7.184 -9.468 3.465 1.00 87.88 85 ASP A O 1
ATOM 670 N N . MET A 1 86 ? 6.685 -7.665 2.238 1.00 82.00 86 MET A N 1
ATOM 671 C CA . MET A 1 86 ? 5.985 -6.953 3.314 1.00 82.00 86 MET A CA 1
ATOM 672 C C . MET A 1 86 ? 4.659 -7.629 3.686 1.00 82.00 86 MET A C 1
ATOM 674 O O . MET A 1 86 ? 4.323 -7.681 4.869 1.00 82.00 86 MET A O 1
ATOM 678 N N . ILE A 1 87 ? 3.910 -8.125 2.698 1.00 85.00 87 ILE A N 1
ATOM 679 C CA . ILE A 1 87 ? 2.660 -8.865 2.920 1.00 85.00 87 ILE A CA 1
ATOM 680 C C . ILE A 1 87 ? 2.959 -10.178 3.650 1.00 85.00 87 ILE A C 1
ATOM 682 O O . ILE A 1 87 ? 2.294 -10.480 4.638 1.00 85.00 87 ILE A O 1
ATOM 686 N N . ASP A 1 88 ? 3.991 -10.903 3.221 1.00 84.12 88 ASP A N 1
ATOM 687 C CA . ASP A 1 88 ? 4.384 -12.192 3.799 1.00 84.12 88 ASP A CA 1
ATOM 688 C C . ASP A 1 88 ? 4.989 -12.049 5.206 1.00 84.12 88 ASP A C 1
ATOM 690 O O . ASP A 1 88 ? 4.864 -12.942 6.043 1.00 84.12 88 ASP A O 1
ATOM 694 N N . SER A 1 89 ? 5.624 -10.909 5.496 1.00 75.62 89 SER A N 1
ATOM 695 C CA . SER A 1 89 ? 6.188 -10.603 6.818 1.00 75.62 89 SER A CA 1
ATOM 696 C C . SER A 1 89 ? 5.147 -10.107 7.827 1.00 75.62 89 SER A C 1
ATOM 698 O O . SER A 1 89 ? 5.473 -9.924 9.005 1.00 75.62 89 SER A O 1
ATOM 700 N N . ALA A 1 90 ? 3.908 -9.842 7.400 1.00 66.88 90 ALA A N 1
ATOM 701 C CA . ALA A 1 90 ? 2.852 -9.435 8.313 1.00 66.88 90 ALA A CA 1
ATOM 702 C C . ALA A 1 90 ? 2.468 -10.636 9.199 1.00 66.88 90 ALA A C 1
ATOM 704 O O . ALA A 1 90 ? 2.109 -11.687 8.670 1.00 66.88 90 ALA A O 1
ATOM 705 N N . PRO A 1 91 ? 2.543 -10.522 10.540 1.00 60.09 91 PRO A N 1
ATOM 706 C CA . PRO A 1 91 ? 2.225 -11.640 11.418 1.00 60.09 91 PRO A CA 1
ATOM 707 C C . PRO A 1 91 ? 0.791 -12.108 11.160 1.00 60.09 91 PRO A C 1
ATOM 709 O O . PRO A 1 91 ? -0.139 -11.296 11.190 1.00 60.09 91 PRO A O 1
ATOM 712 N N . GLU A 1 92 ? 0.609 -13.412 10.916 1.00 53.28 92 GLU A N 1
ATOM 713 C CA . GLU A 1 92 ? -0.726 -14.000 10.817 1.00 53.28 92 GLU A CA 1
ATOM 714 C C . GLU A 1 92 ? -1.523 -13.607 12.065 1.00 53.28 92 GLU A C 1
ATOM 716 O O . GLU A 1 92 ? -1.062 -13.765 13.202 1.00 53.28 92 GLU A O 1
ATOM 721 N N . ALA A 1 93 ? -2.730 -13.074 11.859 1.00 50.72 93 ALA A N 1
ATOM 722 C CA . ALA A 1 93 ? -3.641 -12.865 12.971 1.00 50.72 93 ALA A CA 1
ATOM 723 C C . ALA A 1 93 ? -3.828 -14.217 13.681 1.00 50.72 93 ALA A C 1
ATOM 725 O O . ALA A 1 93 ? -4.035 -15.221 12.990 1.00 50.72 93 ALA A O 1
ATOM 726 N N . PRO A 1 94 ? -3.764 -14.276 15.026 1.00 44.19 94 PRO A N 1
ATOM 727 C CA . PRO A 1 94 ? -4.001 -15.521 15.736 1.00 44.19 94 PRO A CA 1
ATOM 728 C C . PRO A 1 94 ? -5.345 -16.074 15.275 1.00 44.19 94 PRO A C 1
ATOM 730 O O . PRO A 1 94 ? -6.367 -15.383 15.362 1.00 44.19 94 PRO A O 1
ATOM 733 N N . LYS A 1 95 ? -5.325 -17.297 14.733 1.00 41.75 95 LYS A N 1
ATOM 734 C CA . LYS A 1 95 ? -6.532 -18.028 14.355 1.00 41.75 95 LYS A CA 1
ATOM 735 C C . LYS A 1 95 ? -7.404 -18.061 15.601 1.00 41.75 95 LYS A C 1
ATOM 737 O O . LYS A 1 95 ? -7.062 -18.717 16.580 1.00 41.75 95 LYS A O 1
ATOM 742 N N . THR A 1 96 ? -8.484 -17.284 15.610 1.00 46.62 96 THR A N 1
ATOM 743 C CA . THR A 1 96 ? -9.511 -17.414 16.641 1.00 46.62 96 THR A CA 1
ATOM 744 C C . THR A 1 96 ? -10.221 -18.725 16.349 1.00 46.62 96 THR A C 1
ATOM 746 O O . THR A 1 96 ? -11.207 -18.774 15.621 1.00 46.62 96 THR A O 1
ATOM 749 N N . GLU A 1 97 ? -9.630 -19.810 16.837 1.00 43.84 97 GLU A N 1
ATOM 750 C CA . GLU A 1 97 ? -10.267 -21.110 16.896 1.00 43.84 97 GLU A CA 1
ATOM 751 C C . GLU A 1 97 ? -11.455 -20.984 17.853 1.00 43.84 97 GLU A C 1
ATOM 753 O O . GLU A 1 97 ? -11.344 -20.403 18.936 1.00 43.84 97 GLU A O 1
ATOM 758 N N . GLY A 1 98 ? -12.626 -21.400 17.374 1.00 49.22 98 GLY A N 1
ATOM 759 C CA . GLY A 1 98 ? -13.924 -21.034 17.924 1.00 49.22 98 GLY A CA 1
ATOM 760 C C . GLY A 1 98 ? -14.049 -21.260 19.428 1.00 49.22 98 GLY A C 1
ATOM 761 O O . GLY A 1 98 ? -14.059 -22.392 19.907 1.00 49.22 98 GLY A O 1
ATOM 762 N N . ALA A 1 99 ? -14.270 -20.174 20.167 1.00 47.66 99 ALA A N 1
ATOM 763 C CA . ALA A 1 99 ? -14.912 -20.254 21.467 1.00 47.66 99 ALA A CA 1
ATOM 764 C C . ALA A 1 99 ? -16.398 -20.572 21.237 1.00 47.66 99 ALA A C 1
ATOM 766 O O . ALA A 1 99 ? -17.225 -19.675 21.075 1.00 47.66 99 ALA A O 1
ATOM 767 N N . ALA A 1 100 ? -16.732 -21.861 21.167 1.00 47.50 100 ALA A N 1
ATOM 768 C CA . ALA A 1 100 ? -18.114 -22.301 21.293 1.00 47.50 100 ALA A CA 1
ATOM 769 C C . ALA A 1 100 ? -18.641 -21.880 22.682 1.00 47.50 100 ALA A C 1
ATOM 771 O O . ALA A 1 100 ? -17.940 -22.079 23.682 1.00 47.50 100 ALA A O 1
ATOM 772 N N . PRO A 1 101 ? -19.844 -21.288 22.780 1.00 50.12 101 PRO A N 1
ATOM 773 C CA . PRO A 1 101 ? -20.422 -20.933 24.067 1.00 50.12 101 PRO A CA 1
ATOM 774 C C . PRO A 1 101 ? -20.723 -22.215 24.850 1.00 50.12 101 PRO A C 1
ATOM 776 O O . PRO A 1 101 ? -21.386 -23.120 24.345 1.00 50.12 101 PRO A O 1
ATOM 779 N N . LYS A 1 102 ? -20.230 -22.292 26.091 1.00 51.03 102 LYS A N 1
ATOM 780 C CA . LYS A 1 102 ? -20.675 -23.309 27.048 1.00 51.03 102 LYS A CA 1
ATOM 781 C C . LYS A 1 102 ? -22.144 -23.032 27.385 1.00 51.03 102 LYS A C 1
ATOM 783 O O . LYS A 1 102 ? -22.439 -21.961 27.914 1.00 51.03 102 LYS A O 1
ATOM 788 N N . GLN A 1 103 ? -23.023 -23.977 27.056 1.00 58.53 103 GLN A N 1
ATOM 789 C CA . GLN A 1 103 ? -24.315 -24.151 27.726 1.00 58.53 103 GLN A CA 1
ATOM 790 C C . GLN A 1 103 ? -24.138 -25.098 28.910 1.00 58.53 103 GLN A C 1
ATOM 792 O O . GLN A 1 103 ? -23.309 -26.030 28.786 1.00 58.53 103 GLN A O 1
#

Foldseek 3Di:
DDDDDDDPPPPLQADEDECEEAEDEEDEQASHEYELYEYELYEYEAAPHDGHDYNYAYENYHYHYHADDDPVCVVSVVVVVVVVVVVVPHDYDPPCPDPDDDD

Radius of gyration: 18.37 Å; chains: 1; bounding box: 38×53×56 Å

Secondary structure (DSSP, 8-state):
--PPPPPTT-----EEEES-EEESSEEE-TTEEEES-EEES-EEEEESS--EEES-EEES-EEEEE----TT-HHHHHHHHHHHHHHHTSPPPP-----PPP-